Protein AF-A0A259PGA5-F1 (afdb_monomer_lite)

Secondary structure (DSSP, 8-state):
-HHHHHHHHHHHHHHHHHHHHHHHHHHHHHHHHHH-TT--HHHHHHHHHHHTTPPPPPTTS---HHHHHIIIII-TT-TTSHHHHHHHHHHHHHHTTTTS-HHHHHHHHHHHHHHHHHHTS---

Structure (mmCIF, N/CA/C/O backbone):
data_AF-A0A259PGA5-F1
#
_entry.id   AF-A0A259PGA5-F1
#
loop_
_atom_site.group_PDB
_atom_site.id
_atom_site.type_symbol
_atom_site.label_atom_id
_atom_site.label_alt_id
_atom_site.label_comp_id
_atom_site.label_asym_id
_atom_site.label_entity_id
_atom_site.label_seq_id
_atom_site.pdbx_PDB_ins_code
_atom_site.Cartn_x
_atom_site.Cartn_y
_atom_site.Cartn_z
_atom_site.occupancy
_atom_site.B_iso_or_equiv
_atom_site.auth_seq_id
_atom_site.auth_comp_id
_atom_site.auth_asym_id
_atom_site.auth_atom_id
_atom_site.pdbx_PDB_model_num
ATOM 1 N N . MET A 1 1 ? -15.792 -13.365 20.179 1.00 63.47 1 MET A N 1
ATOM 2 C CA . MET A 1 1 ? -15.952 -11.934 19.823 1.00 63.47 1 MET A CA 1
ATOM 3 C C . MET A 1 1 ? -14.644 -11.155 19.952 1.00 63.47 1 MET A C 1
ATOM 5 O O . MET A 1 1 ? -14.225 -10.595 18.953 1.00 63.47 1 MET A O 1
ATOM 9 N N . LEU A 1 2 ? -13.950 -11.192 21.100 1.00 77.94 2 LEU A N 1
ATOM 10 C CA . LEU A 1 2 ? -12.668 -10.485 21.314 1.00 77.94 2 LEU A CA 1
ATOM 11 C C . LEU A 1 2 ? -11.574 -10.806 20.278 1.00 77.94 2 LEU A C 1
ATOM 13 O O . LEU A 1 2 ? -10.918 -9.897 19.788 1.00 77.94 2 LEU A O 1
ATOM 17 N N . SER A 1 3 ? -11.433 -12.074 19.877 1.00 89.75 3 SER A N 1
ATOM 18 C CA . SER A 1 3 ? -10.450 -12.485 18.859 1.00 89.75 3 SER A CA 1
ATOM 19 C C . SER A 1 3 ? -10.649 -11.784 17.506 1.00 89.75 3 SER A C 1
ATOM 21 O O . SER A 1 3 ? -9.667 -11.404 16.883 1.00 89.75 3 SER A O 1
ATOM 23 N N . ARG A 1 4 ? -11.898 -11.522 17.093 1.00 90.81 4 ARG A N 1
ATOM 24 C CA . ARG A 1 4 ? -12.194 -10.822 15.831 1.00 90.81 4 ARG A CA 1
ATOM 25 C C . ARG A 1 4 ? -11.919 -9.321 15.909 1.00 90.81 4 ARG A C 1
ATOM 27 O O . ARG A 1 4 ? -11.556 -8.721 14.906 1.00 90.81 4 ARG A O 1
ATOM 34 N N . ILE A 1 5 ? -12.098 -8.721 17.087 1.00 95.50 5 ILE A N 1
ATOM 35 C CA . ILE A 1 5 ? -11.760 -7.310 17.319 1.00 95.50 5 ILE A CA 1
ATOM 36 C C . ILE A 1 5 ? -10.241 -7.141 17.276 1.00 95.50 5 ILE A C 1
ATOM 38 O O . ILE A 1 5 ? -9.745 -6.284 16.554 1.00 95.50 5 ILE A O 1
ATOM 42 N N . ALA A 1 6 ? -9.506 -7.990 17.998 1.00 95.88 6 ALA A N 1
ATOM 43 C CA . ALA A 1 6 ? -8.046 -7.966 18.003 1.00 95.88 6 ALA A CA 1
ATOM 44 C C . ALA A 1 6 ? -7.467 -8.183 16.595 1.00 95.88 6 ALA A C 1
ATOM 46 O O . ALA A 1 6 ? -6.578 -7.447 16.177 1.00 95.88 6 ALA A O 1
ATOM 47 N N . GLU A 1 7 ? -8.015 -9.140 15.845 1.00 96.81 7 GLU A N 1
ATOM 48 C CA . GLU A 1 7 ? -7.645 -9.382 14.450 1.00 96.81 7 GLU A CA 1
ATOM 49 C C . GLU A 1 7 ? -7.900 -8.152 13.564 1.00 96.81 7 GLU A C 1
ATOM 51 O O . GLU A 1 7 ? -7.012 -7.745 12.817 1.00 96.81 7 GLU A O 1
ATOM 56 N N . ALA A 1 8 ? -9.072 -7.516 13.674 1.00 96.94 8 ALA A N 1
ATOM 57 C CA . ALA A 1 8 ? -9.378 -6.313 12.904 1.00 96.94 8 ALA A CA 1
ATOM 58 C C . ALA A 1 8 ? -8.415 -5.162 13.233 1.00 96.94 8 ALA A C 1
ATOM 60 O O . ALA A 1 8 ? -7.897 -4.530 12.318 1.00 96.94 8 ALA A O 1
ATOM 61 N N . LEU A 1 9 ? -8.130 -4.916 14.517 1.00 96.94 9 LEU A N 1
ATOM 62 C CA . LEU A 1 9 ? -7.192 -3.871 14.946 1.00 96.94 9 LEU A CA 1
ATOM 63 C C . LEU A 1 9 ? -5.769 -4.132 14.441 1.00 96.94 9 LEU A C 1
ATOM 65 O O . LEU A 1 9 ? -5.123 -3.213 13.935 1.00 96.94 9 LEU A O 1
ATOM 69 N N . PHE A 1 10 ? -5.304 -5.381 14.518 1.00 97.31 10 PHE A N 1
ATOM 70 C CA . PHE A 1 10 ? -4.012 -5.784 13.966 1.00 97.31 10 PHE A CA 1
ATOM 71 C C . PHE A 1 10 ? -3.932 -5.485 12.464 1.00 97.31 10 PHE A C 1
ATOM 73 O O . PHE A 1 10 ? -2.986 -4.845 12.004 1.00 97.31 10 PHE A O 1
ATOM 80 N N . TRP A 1 11 ? -4.947 -5.895 11.700 1.00 98.12 11 TRP A N 1
ATOM 81 C CA . TRP A 1 11 ? -4.957 -5.691 10.255 1.00 98.12 11 TRP A CA 1
ATOM 82 C C . TRP A 1 11 ? -5.127 -4.227 9.847 1.00 98.12 11 TRP A C 1
ATOM 84 O O . TRP A 1 11 ? -4.497 -3.820 8.876 1.00 98.12 11 TRP A O 1
ATOM 94 N N . ILE A 1 12 ? -5.887 -3.412 10.589 1.00 98.38 12 ILE A N 1
ATOM 95 C CA . ILE A 1 12 ? -5.940 -1.956 10.364 1.00 98.38 12 ILE A CA 1
ATOM 96 C C . ILE A 1 12 ? -4.525 -1.376 10.412 1.00 98.38 12 ILE A C 1
ATOM 98 O O . ILE A 1 12 ? -4.100 -0.751 9.443 1.00 98.38 12 ILE A O 1
ATOM 102 N N . GLY A 1 13 ? -3.779 -1.633 11.492 1.00 98.06 13 GLY A N 1
ATOM 103 C CA . GLY A 1 13 ? -2.411 -1.131 11.639 1.00 98.06 13 GLY A CA 1
ATOM 104 C C . GLY A 1 13 ? -1.488 -1.614 10.519 1.00 98.06 13 GLY A C 1
ATOM 105 O O . GLY A 1 13 ? -0.820 -0.808 9.879 1.00 98.06 13 GLY A O 1
ATOM 106 N N . ARG A 1 14 ? -1.517 -2.917 10.209 1.00 98.38 14 ARG A N 1
ATOM 107 C CA . ARG A 1 14 ? -0.674 -3.514 9.157 1.00 98.38 14 ARG A CA 1
ATOM 108 C C . ARG A 1 14 ? -0.963 -2.986 7.757 1.00 98.38 14 ARG A C 1
ATOM 110 O O . ARG A 1 14 ? -0.052 -2.949 6.930 1.00 98.38 14 ARG A O 1
ATOM 117 N N . TYR A 1 15 ? -2.209 -2.637 7.457 1.00 98.56 15 TYR A N 1
ATOM 118 C CA . TYR A 1 15 ? -2.560 -2.052 6.168 1.00 98.56 15 TYR A CA 1
ATOM 119 C C . TYR A 1 15 ? -2.234 -0.559 6.101 1.00 98.56 15 TYR A C 1
ATOM 121 O O . TYR A 1 15 ? -1.776 -0.108 5.057 1.00 98.56 15 TYR A O 1
ATOM 129 N N . VAL A 1 16 ? -2.396 0.191 7.195 1.00 98.19 16 VAL A N 1
ATOM 130 C CA . VAL A 1 16 ? -1.977 1.603 7.257 1.00 98.19 16 VAL A CA 1
ATOM 131 C C . VAL A 1 16 ? -0.465 1.733 7.076 1.00 98.19 16 VAL A C 1
ATOM 133 O O . VAL A 1 16 ? -0.026 2.489 6.218 1.00 98.19 16 VAL A O 1
ATOM 136 N N . GLU A 1 17 ? 0.319 0.948 7.816 1.00 98.56 17 GLU A N 1
ATOM 137 C CA . GLU A 1 17 ? 1.784 0.917 7.696 1.00 98.56 17 GLU A CA 1
ATOM 138 C C . GLU A 1 17 ? 2.219 0.563 6.267 1.00 98.56 17 GLU A C 1
ATOM 140 O O . GLU A 1 17 ? 3.029 1.253 5.664 1.00 98.56 17 GLU A O 1
ATOM 145 N N . ARG A 1 18 ? 1.593 -0.454 5.664 1.00 98.00 18 ARG A N 1
ATOM 146 C CA . ARG A 1 18 ? 1.893 -0.851 4.284 1.00 98.00 18 ARG A CA 1
ATOM 147 C C . ARG A 1 18 ? 1.555 0.224 3.253 1.00 98.00 18 ARG A C 1
ATOM 149 O O . ARG A 1 18 ? 2.277 0.345 2.264 1.00 98.00 18 ARG A O 1
ATOM 156 N N . ALA A 1 19 ? 0.458 0.953 3.445 1.00 97.88 19 ALA A N 1
ATOM 157 C CA . ALA A 1 19 ? 0.107 2.060 2.566 1.00 97.88 19 ALA A CA 1
ATOM 158 C C . ALA A 1 19 ? 1.179 3.160 2.625 1.00 97.88 19 ALA A C 1
ATOM 160 O O . ALA A 1 19 ? 1.601 3.627 1.570 1.00 97.88 19 ALA A O 1
ATOM 161 N N . ASP A 1 20 ? 1.653 3.509 3.826 1.00 97.94 20 ASP A N 1
ATOM 162 C CA . ASP A 1 20 ? 2.727 4.492 4.025 1.00 97.94 20 ASP A CA 1
ATOM 163 C C . ASP A 1 20 ? 4.054 4.023 3.412 1.00 97.94 20 ASP A C 1
ATOM 165 O O . ASP A 1 20 ? 4.631 4.724 2.582 1.00 97.94 20 ASP A O 1
ATOM 169 N N . ASP A 1 21 ? 4.494 2.800 3.723 1.00 97.94 21 ASP A N 1
ATOM 170 C CA . ASP A 1 21 ? 5.746 2.233 3.207 1.00 97.94 21 ASP A CA 1
ATOM 171 C C . ASP A 1 21 ? 5.769 2.198 1.673 1.00 97.94 21 ASP A C 1
ATOM 173 O O . ASP A 1 21 ? 6.752 2.587 1.039 1.00 97.94 21 ASP A O 1
ATOM 177 N N . THR A 1 22 ? 4.665 1.758 1.062 1.00 97.75 22 THR A N 1
ATOM 178 C CA . THR A 1 22 ? 4.555 1.665 -0.401 1.00 97.75 22 THR A CA 1
ATOM 179 C C . THR A 1 22 ? 4.518 3.054 -1.037 1.00 97.75 22 THR A C 1
ATOM 181 O O . THR A 1 22 ? 5.156 3.267 -2.067 1.00 97.75 22 THR A O 1
ATOM 184 N N . ALA A 1 23 ? 3.816 4.014 -0.425 1.00 97.12 23 ALA A N 1
ATOM 185 C CA . ALA A 1 23 ? 3.774 5.391 -0.908 1.00 97.12 23 ALA A CA 1
ATOM 186 C C . ALA A 1 23 ? 5.155 6.055 -0.837 1.00 97.12 23 ALA A C 1
ATOM 188 O O . ALA A 1 23 ? 5.586 6.660 -1.814 1.00 97.12 23 ALA A O 1
ATOM 189 N N . ARG A 1 24 ? 5.883 5.885 0.273 1.00 97.94 24 ARG A N 1
ATOM 190 C CA . ARG A 1 24 ? 7.241 6.423 0.446 1.00 97.94 24 ARG A CA 1
ATOM 191 C C . ARG A 1 24 ? 8.243 5.804 -0.523 1.00 97.94 24 ARG A C 1
ATOM 193 O O . ARG A 1 24 ? 9.101 6.508 -1.045 1.00 97.94 24 ARG A O 1
ATOM 200 N N . LEU A 1 25 ? 8.133 4.502 -0.787 1.00 97.44 25 LEU A N 1
ATOM 201 C CA . LEU A 1 25 ? 8.960 3.831 -1.788 1.00 97.44 25 LEU A CA 1
ATOM 202 C C . LEU A 1 25 ? 8.711 4.394 -3.193 1.00 97.44 25 LEU A C 1
ATOM 204 O O . LEU A 1 25 ? 9.662 4.658 -3.928 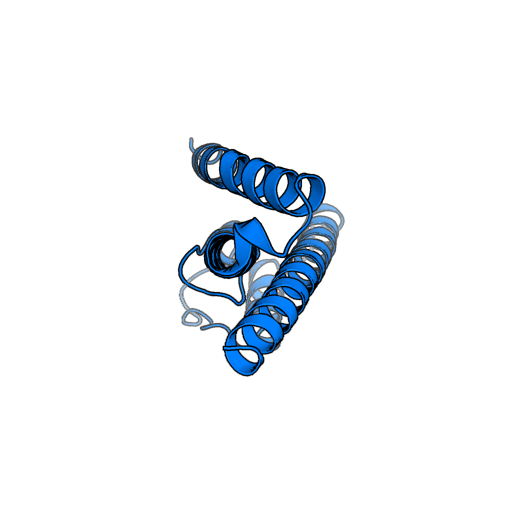1.00 97.44 25 LEU A O 1
ATOM 208 N N . LEU A 1 26 ? 7.440 4.585 -3.555 1.00 97.12 26 LEU A N 1
ATOM 209 C CA . LEU A 1 26 ? 7.059 5.171 -4.837 1.00 97.12 26 LEU A CA 1
ATOM 210 C C . LEU A 1 26 ? 7.520 6.619 -4.974 1.00 97.12 26 LEU A C 1
ATOM 212 O O . LEU A 1 26 ? 8.016 6.977 -6.035 1.00 97.12 26 LEU A O 1
ATOM 216 N N . ASP A 1 27 ? 7.386 7.422 -3.921 1.00 96.44 27 ASP A N 1
ATOM 217 C CA . ASP A 1 27 ? 7.822 8.820 -3.901 1.00 96.44 27 ASP A CA 1
ATOM 218 C C . ASP A 1 27 ? 9.316 8.935 -4.236 1.00 96.44 27 ASP A C 1
ATOM 220 O O . ASP A 1 27 ? 9.694 9.605 -5.196 1.00 96.44 27 ASP A O 1
ATOM 224 N N . VAL A 1 28 ? 10.156 8.152 -3.547 1.00 96.44 28 VAL A N 1
ATOM 225 C CA . VAL A 1 28 ? 11.600 8.089 -3.823 1.00 96.44 28 VAL A CA 1
ATOM 226 C C . VAL A 1 28 ? 11.879 7.581 -5.237 1.00 96.44 28 VAL A C 1
ATOM 228 O O . VAL A 1 28 ? 12.714 8.144 -5.938 1.00 96.44 28 VAL A O 1
ATOM 231 N N . HIS A 1 29 ? 11.194 6.526 -5.681 1.00 96.12 29 HIS A N 1
ATOM 232 C CA . HIS A 1 29 ? 11.412 5.964 -7.014 1.00 96.12 29 HIS A CA 1
ATOM 233 C C . HIS A 1 29 ? 11.077 6.963 -8.130 1.00 96.12 29 HIS A C 1
ATOM 235 O O . HIS A 1 29 ? 11.851 7.126 -9.070 1.00 96.12 29 HIS A O 1
ATOM 241 N N . VAL A 1 30 ? 9.944 7.659 -8.010 1.00 93.06 30 VAL A N 1
ATOM 242 C CA . VAL A 1 30 ? 9.522 8.687 -8.967 1.00 93.06 30 VAL A CA 1
ATOM 243 C C . VAL A 1 30 ? 10.479 9.874 -8.940 1.00 93.06 30 VAL A C 1
ATOM 245 O O . VAL A 1 30 ? 10.831 10.380 -10.004 1.00 93.06 30 VAL A O 1
ATOM 248 N N . GLN A 1 31 ? 10.929 10.295 -7.756 1.00 94.88 31 GLN A N 1
ATOM 249 C CA . GLN A 1 31 ? 11.897 11.378 -7.624 1.00 94.88 31 GLN A CA 1
ATOM 250 C C . GLN A 1 31 ? 13.233 11.034 -8.298 1.00 94.88 31 GLN A C 1
ATOM 252 O O . GLN A 1 31 ? 13.742 11.845 -9.065 1.00 94.88 31 GLN A O 1
ATOM 257 N N . LEU A 1 32 ? 13.762 9.822 -8.093 1.00 93.50 32 LEU A N 1
ATOM 258 C CA . LEU A 1 32 ? 15.011 9.378 -8.724 1.00 93.50 32 LEU A CA 1
ATOM 259 C C . LEU A 1 32 ? 14.933 9.410 -10.257 1.00 93.50 32 LEU A C 1
ATOM 261 O O . LEU A 1 32 ? 15.858 9.893 -10.904 1.00 93.50 32 LEU A O 1
ATOM 265 N N . LEU A 1 33 ? 13.823 8.942 -10.836 1.00 93.62 33 LEU A N 1
ATOM 266 C CA . LEU A 1 33 ? 13.606 8.990 -12.287 1.00 93.62 33 LEU A CA 1
ATOM 267 C C . LEU A 1 33 ? 13.467 10.423 -12.817 1.00 93.62 33 LEU A C 1
ATOM 269 O O . LEU A 1 33 ? 13.849 10.702 -13.947 1.00 93.62 33 LEU A O 1
ATOM 273 N N . ALA A 1 34 ? 12.910 11.336 -12.018 1.00 91.81 34 ALA A N 1
ATOM 274 C CA . ALA A 1 34 ? 12.756 12.734 -12.409 1.00 91.81 34 ALA A CA 1
ATOM 275 C C . ALA A 1 34 ? 14.076 13.524 -12.342 1.00 91.81 34 ALA A C 1
ATOM 277 O O . ALA A 1 34 ? 14.254 14.481 -13.097 1.00 91.81 34 ALA A O 1
ATOM 278 N N . GLU A 1 35 ? 14.981 13.156 -11.433 1.00 94.50 35 GLU A N 1
ATOM 279 C CA . GLU A 1 35 ? 16.255 13.850 -11.208 1.00 94.50 35 GLU A CA 1
ATOM 280 C C . GLU A 1 35 ? 17.374 13.413 -12.164 1.00 94.50 35 GLU A C 1
ATOM 282 O O . GLU A 1 35 ? 18.294 14.199 -12.400 1.00 94.50 35 GLU A O 1
ATOM 287 N N . ASP A 1 36 ? 17.299 12.205 -12.732 1.00 92.75 36 ASP A N 1
ATOM 288 C CA . ASP A 1 36 ? 18.301 11.664 -13.656 1.00 92.75 36 ASP A CA 1
ATOM 289 C C . ASP A 1 36 ? 17.738 11.485 -15.083 1.00 92.75 36 ASP A C 1
ATOM 291 O O . ASP A 1 36 ? 17.106 10.471 -15.384 1.00 92.75 36 ASP A O 1
ATOM 295 N N . PRO A 1 37 ? 18.009 12.429 -16.009 1.00 85.50 37 PRO A N 1
ATOM 296 C CA . PRO A 1 37 ? 17.576 12.340 -17.406 1.00 85.50 37 PRO A CA 1
ATOM 297 C C . PRO A 1 37 ? 18.181 11.170 -18.193 1.00 85.50 37 PRO A C 1
ATOM 299 O O . PRO A 1 37 ? 17.749 10.913 -19.317 1.00 85.50 37 PRO A O 1
ATOM 302 N N . TRP A 1 38 ? 19.211 10.511 -17.657 1.00 91.81 38 TRP A N 1
ATOM 303 C CA . TRP A 1 38 ? 19.866 9.359 -18.274 1.00 91.81 38 TRP A CA 1
ATOM 304 C C . TRP A 1 38 ? 19.462 8.034 -17.625 1.00 91.81 38 TRP A C 1
ATOM 306 O O . TRP A 1 38 ? 20.004 6.993 -18.002 1.00 91.81 38 TRP A O 1
ATOM 316 N N . ALA A 1 39 ? 18.522 8.053 -16.677 1.00 90.38 39 ALA A N 1
ATOM 317 C CA . ALA A 1 39 ? 18.032 6.846 -16.039 1.00 90.38 39 ALA A CA 1
ATOM 318 C C . ALA A 1 39 ? 17.407 5.886 -17.063 1.00 90.38 39 ALA A C 1
ATOM 320 O O . ALA A 1 39 ? 16.575 6.263 -17.890 1.00 90.38 39 ALA A O 1
ATOM 321 N N . GLU A 1 40 ? 17.766 4.607 -16.962 1.00 95.06 40 GLU A N 1
ATOM 322 C CA . GLU A 1 40 ? 17.098 3.530 -17.692 1.00 95.06 40 GLU A CA 1
ATOM 323 C C . GLU A 1 40 ? 15.742 3.236 -17.026 1.00 95.06 40 GLU A C 1
ATOM 325 O O . GLU A 1 40 ? 15.628 2.331 -16.195 1.00 95.06 40 GLU A O 1
ATOM 330 N N . GLU A 1 41 ? 14.716 4.034 -17.355 1.00 95.31 41 GLU A N 1
ATOM 331 C CA . GLU A 1 41 ? 13.386 3.978 -16.723 1.00 95.31 41 GLU A CA 1
ATOM 332 C C . GLU A 1 41 ? 12.794 2.562 -16.725 1.00 95.31 41 GLU A C 1
ATOM 334 O O . GLU A 1 41 ? 12.348 2.088 -15.677 1.00 95.31 41 GLU A O 1
ATOM 339 N N . ASP A 1 42 ? 12.850 1.864 -17.863 1.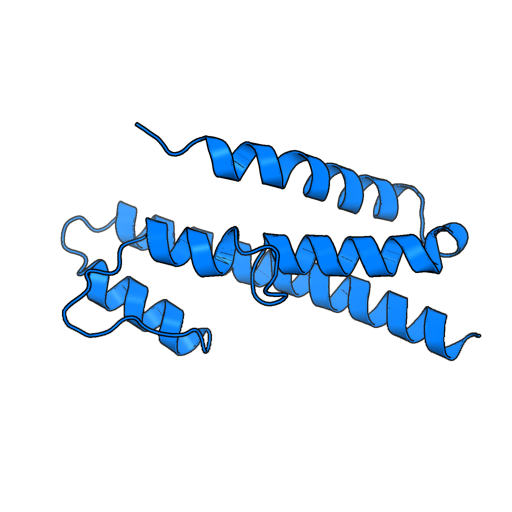00 96.69 42 ASP A N 1
ATOM 340 C CA . ASP A 1 42 ? 12.339 0.495 -17.997 1.00 96.69 42 ASP A CA 1
ATOM 341 C C . ASP A 1 42 ? 13.025 -0.472 -17.018 1.00 96.69 42 ASP A C 1
ATOM 343 O O . ASP A 1 42 ? 12.359 -1.173 -16.247 1.00 96.69 42 ASP A O 1
ATOM 347 N N . LEU A 1 43 ? 14.360 -0.453 -16.962 1.00 96.06 43 LEU A N 1
ATOM 348 C CA . LEU A 1 43 ? 15.131 -1.304 -16.058 1.00 96.06 43 LEU A CA 1
ATOM 349 C C . LEU A 1 43 ? 14.825 -0.985 -14.589 1.00 96.06 43 LEU A C 1
ATOM 351 O O . LEU A 1 43 ? 14.647 -1.900 -13.776 1.00 96.06 43 LEU A O 1
ATOM 355 N N . ALA A 1 44 ? 14.743 0.300 -14.241 1.00 96.56 44 ALA A N 1
ATOM 356 C CA . ALA A 1 44 ? 14.441 0.748 -12.888 1.00 96.56 44 ALA A CA 1
ATOM 357 C C . ALA A 1 44 ? 13.030 0.315 -12.451 1.00 96.56 44 ALA A C 1
ATOM 359 O O . ALA A 1 44 ? 12.859 -0.236 -11.358 1.00 96.56 44 ALA A O 1
ATOM 360 N N . CYS A 1 45 ? 12.029 0.498 -13.315 1.0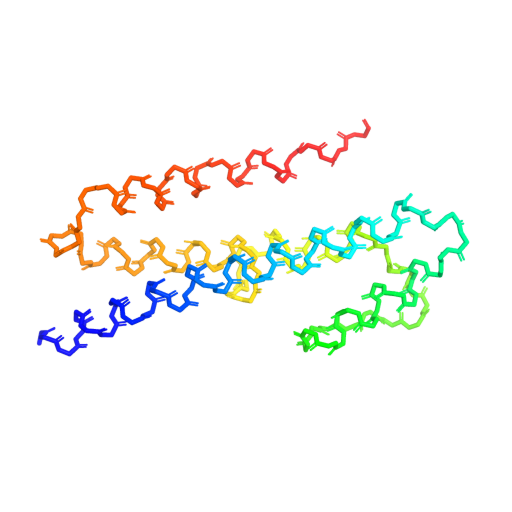0 97.38 45 CYS A N 1
ATOM 361 C CA . CYS A 1 45 ? 10.643 0.114 -13.058 1.00 97.38 45 CYS A CA 1
ATOM 362 C C . CYS A 1 45 ? 10.492 -1.406 -12.905 1.00 97.38 45 CYS A C 1
ATOM 364 O O . CYS A 1 45 ? 9.861 -1.881 -11.957 1.00 97.38 45 CYS A O 1
ATOM 366 N N . ARG A 1 46 ? 11.122 -2.193 -13.787 1.00 97.50 46 ARG A N 1
ATOM 367 C CA . ARG A 1 46 ? 11.149 -3.662 -13.680 1.00 97.50 46 ARG A CA 1
ATOM 368 C C . ARG A 1 46 ? 11.818 -4.133 -12.396 1.00 97.50 46 ARG A C 1
ATOM 370 O O . ARG A 1 46 ? 11.312 -5.048 -11.746 1.00 97.50 46 ARG A O 1
ATOM 377 N N . SER A 1 47 ? 12.925 -3.496 -12.016 1.00 96.75 47 SER A N 1
ATOM 378 C CA . SER A 1 47 ? 13.645 -3.811 -10.780 1.00 96.75 47 SER A CA 1
ATOM 379 C C . SER A 1 47 ? 12.762 -3.576 -9.556 1.00 96.75 47 SER A C 1
ATOM 381 O O . SER A 1 47 ? 12.673 -4.446 -8.689 1.00 96.75 47 SER A O 1
ATOM 383 N N . LEU A 1 48 ? 12.041 -2.451 -9.510 1.00 97.38 48 LEU A N 1
ATOM 384 C CA . LEU A 1 48 ? 11.109 -2.159 -8.424 1.00 97.38 48 LEU A CA 1
ATOM 385 C C . LEU A 1 48 ? 9.965 -3.183 -8.355 1.00 97.38 48 LEU A C 1
ATOM 387 O O . LEU A 1 48 ? 9.677 -3.702 -7.276 1.00 97.38 48 LEU A O 1
ATOM 391 N N . LEU A 1 49 ? 9.339 -3.517 -9.488 1.00 97.38 49 LEU A N 1
ATOM 392 C CA . LEU A 1 49 ? 8.281 -4.534 -9.530 1.00 97.38 49 LEU A CA 1
ATOM 393 C C . LEU A 1 49 ? 8.787 -5.896 -9.047 1.00 97.38 49 LEU A C 1
ATOM 395 O O . LEU A 1 49 ? 8.106 -6.548 -8.257 1.00 97.38 49 LEU A O 1
ATOM 399 N N . SER A 1 50 ? 9.997 -6.291 -9.450 1.00 96.94 50 SER A N 1
ATOM 400 C CA . SER A 1 50 ? 10.616 -7.538 -8.999 1.00 96.94 50 SER A CA 1
ATOM 401 C C . SER A 1 50 ? 10.878 -7.547 -7.491 1.00 96.94 50 SER A C 1
ATOM 403 O O . SER A 1 50 ? 10.604 -8.552 -6.841 1.00 96.94 50 SER A O 1
ATOM 405 N N . VAL A 1 51 ? 11.392 -6.453 -6.916 1.00 96.44 51 VAL A N 1
ATOM 406 C CA . VAL A 1 51 ? 11.641 -6.339 -5.463 1.00 96.44 51 VAL A CA 1
ATOM 407 C C . VAL A 1 51 ? 10.335 -6.383 -4.670 1.00 96.44 51 VAL A C 1
ATOM 409 O O . VAL A 1 51 ? 10.276 -6.986 -3.600 1.00 96.44 51 VAL A O 1
ATOM 412 N N . MET A 1 52 ? 9.272 -5.795 -5.216 1.00 96.31 52 MET A N 1
ATOM 413 C CA . MET A 1 52 ? 7.932 -5.806 -4.627 1.00 96.31 52 MET A CA 1
ATOM 414 C C . MET A 1 52 ? 7.158 -7.107 -4.898 1.00 96.31 52 MET A C 1
ATOM 416 O O . MET A 1 52 ? 5.959 -7.180 -4.607 1.00 96.31 52 MET A O 1
ATOM 420 N N . ASP A 1 53 ? 7.819 -8.128 -5.457 1.00 95.69 53 ASP A N 1
ATOM 421 C CA . ASP A 1 53 ? 7.228 -9.422 -5.808 1.00 95.69 53 ASP A CA 1
ATOM 422 C C . ASP A 1 53 ? 5.954 -9.258 -6.655 1.00 95.69 53 ASP A C 1
ATOM 424 O O . ASP A 1 53 ? 4.914 -9.864 -6.396 1.00 95.69 53 ASP A O 1
ATOM 428 N N . ARG A 1 54 ? 5.976 -8.319 -7.607 1.00 95.25 54 ARG A N 1
ATOM 429 C CA . ARG A 1 54 ? 4.875 -8.061 -8.541 1.00 95.25 54 ARG A CA 1
ATOM 430 C C . ARG A 1 54 ? 5.189 -8.668 -9.910 1.00 95.25 54 ARG A C 1
ATOM 432 O O . ARG A 1 54 ? 6.361 -8.773 -10.273 1.00 95.25 54 ARG A O 1
ATOM 439 N N . PRO A 1 55 ? 4.162 -9.043 -10.696 1.00 92.50 55 PRO A N 1
ATOM 440 C CA . PRO A 1 55 ? 4.370 -9.525 -12.054 1.00 92.50 55 PRO A CA 1
ATOM 441 C C . PRO A 1 55 ? 5.143 -8.498 -12.883 1.00 92.50 55 PRO A C 1
ATOM 443 O O . PRO A 1 55 ? 4.703 -7.360 -13.036 1.00 92.50 55 PRO A O 1
ATOM 446 N N . VAL A 1 56 ? 6.286 -8.916 -13.420 1.00 95.06 56 VAL A N 1
ATOM 447 C CA . VAL A 1 56 ? 7.075 -8.111 -14.351 1.00 95.06 56 VAL A CA 1
ATOM 448 C C . VAL A 1 56 ? 6.614 -8.455 -15.771 1.00 95.06 56 VAL A C 1
ATOM 450 O O . VAL A 1 56 ? 6.610 -9.640 -16.120 1.00 95.06 56 VAL A O 1
ATOM 453 N N . PRO A 1 57 ? 6.203 -7.469 -16.592 1.00 94.62 57 PRO A N 1
ATOM 454 C CA . PRO A 1 57 ? 5.851 -7.698 -17.993 1.00 94.62 57 PRO A CA 1
ATOM 455 C C . PRO A 1 57 ? 6.970 -8.381 -18.786 1.00 94.62 57 PRO A C 1
ATOM 457 O O . PRO A 1 57 ? 8.139 -8.341 -18.400 1.00 94.62 57 PRO A O 1
ATOM 460 N N . ALA A 1 58 ? 6.632 -8.991 -19.920 1.00 94.81 58 ALA A N 1
ATOM 461 C CA . ALA A 1 58 ? 7.627 -9.617 -20.788 1.00 94.81 58 ALA A CA 1
ATOM 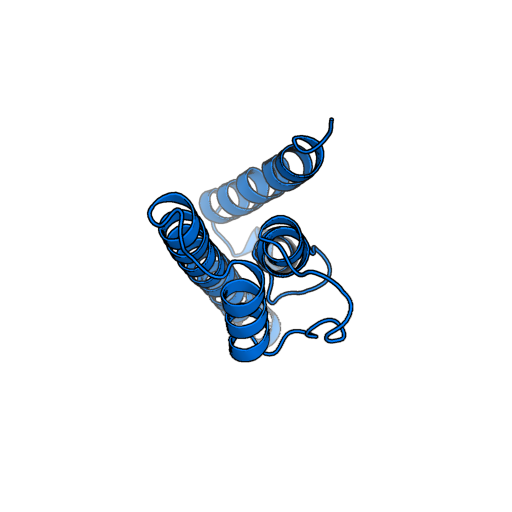462 C C . ALA A 1 58 ? 8.673 -8.589 -21.291 1.00 94.81 58 ALA A C 1
ATOM 464 O O . ALA A 1 58 ? 8.379 -7.387 -21.310 1.00 94.81 58 ALA A O 1
ATOM 465 N N . PRO A 1 59 ? 9.890 -9.021 -21.676 1.00 91.06 59 PRO A N 1
ATOM 466 C CA . PRO A 1 59 ? 10.959 -8.118 -22.117 1.00 91.06 59 PRO A CA 1
ATOM 467 C C . PRO A 1 59 ? 10.585 -7.217 -23.303 1.00 91.06 59 PRO A C 1
ATOM 469 O O . PRO A 1 59 ? 11.166 -6.154 -23.469 1.00 91.06 59 PRO A O 1
ATOM 472 N N . GLU A 1 60 ? 9.611 -7.622 -24.118 1.00 93.62 60 GLU A N 1
ATOM 473 C CA . GLU A 1 60 ? 9.158 -6.885 -25.301 1.00 93.62 60 GLU A CA 1
ATOM 474 C C . GLU A 1 60 ? 8.193 -5.732 -24.974 1.00 93.62 60 GLU A C 1
ATOM 476 O O . GLU A 1 60 ? 7.884 -4.924 -25.849 1.00 93.62 60 GLU A O 1
ATOM 481 N N . VAL A 1 61 ? 7.682 -5.666 -23.740 1.00 94.25 61 VAL A N 1
ATOM 482 C CA . VAL A 1 61 ? 6.731 -4.642 -23.285 1.00 94.25 61 VAL A CA 1
ATOM 483 C C . VAL A 1 61 ? 7.472 -3.589 -22.477 1.00 94.25 61 VAL A C 1
ATOM 485 O O . VAL A 1 61 ? 7.944 -3.902 -21.394 1.00 94.25 61 VAL A O 1
ATOM 488 N N . GLU A 1 62 ? 7.529 -2.349 -22.950 1.00 93.50 62 GLU A N 1
ATOM 489 C CA . GLU A 1 62 ? 8.141 -1.247 -22.199 1.00 93.50 62 GLU A CA 1
ATOM 490 C C . GLU A 1 62 ? 7.379 -0.965 -20.889 1.00 93.50 62 GLU A C 1
ATOM 492 O O . GLU A 1 62 ? 6.147 -0.880 -20.865 1.00 93.50 62 GLU A O 1
ATOM 497 N N . VAL A 1 63 ? 8.115 -0.852 -19.783 1.00 96.00 63 VAL A N 1
ATOM 498 C CA . VAL A 1 63 ? 7.582 -0.668 -18.430 1.00 96.00 63 VAL A CA 1
ATOM 499 C C . VAL A 1 63 ? 7.983 0.701 -17.904 1.00 96.00 63 VAL A C 1
ATOM 501 O O . VAL A 1 63 ? 9.059 0.874 -17.350 1.00 96.00 63 VAL A O 1
ATOM 504 N N . GLY A 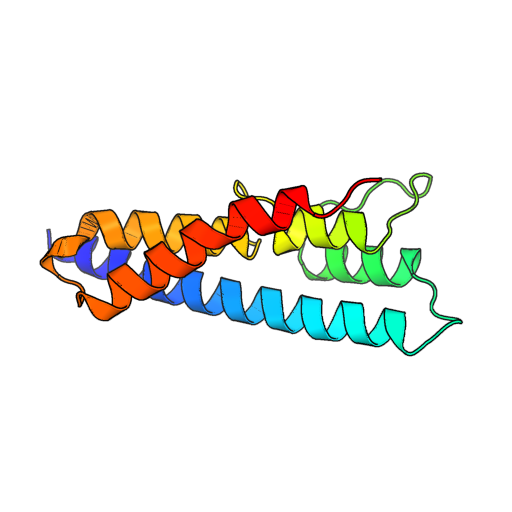1 64 ? 7.086 1.672 -18.029 1.00 94.50 64 GLY A N 1
ATOM 505 C CA . GLY A 1 64 ? 7.299 3.010 -17.480 1.00 94.50 64 GLY A CA 1
ATOM 506 C C . GLY A 1 64 ? 6.737 3.204 -16.070 1.00 94.50 64 GLY A C 1
ATOM 507 O O . GLY A 1 64 ? 5.999 2.370 -15.523 1.00 94.50 64 GLY A O 1
ATOM 508 N N . ARG A 1 65 ? 6.996 4.392 -15.524 1.00 93.94 65 ARG A N 1
ATOM 509 C CA . ARG A 1 65 ? 6.477 4.894 -14.245 1.00 93.94 65 ARG A CA 1
ATOM 510 C C . ARG A 1 65 ? 4.963 4.747 -14.120 1.00 93.94 65 ARG A C 1
ATOM 512 O O . ARG A 1 65 ? 4.463 4.420 -13.047 1.00 93.94 65 ARG A O 1
ATOM 519 N N . GLU A 1 66 ? 4.218 4.972 -15.200 1.00 92.81 66 GLU A N 1
ATOM 520 C CA . GLU A 1 66 ? 2.756 4.834 -15.192 1.00 92.81 66 GLU A CA 1
ATOM 521 C C . GLU A 1 66 ? 2.311 3.404 -14.875 1.00 92.81 66 GLU A C 1
ATOM 523 O O . GLU A 1 66 ? 1.375 3.209 -14.098 1.00 92.81 66 GLU A O 1
ATOM 528 N N . HIS A 1 67 ? 3.015 2.397 -15.401 1.00 94.81 67 HIS A N 1
ATOM 529 C CA . HIS A 1 67 ? 2.721 0.997 -15.109 1.00 94.81 67 HIS A CA 1
ATOM 530 C C . HIS A 1 67 ? 3.009 0.666 -13.640 1.00 94.81 67 HIS A C 1
ATOM 532 O O . HIS A 1 67 ? 2.190 0.042 -12.963 1.00 94.81 67 HIS A O 1
ATOM 538 N N . VAL A 1 68 ? 4.140 1.144 -13.115 1.00 96.50 68 VAL A N 1
ATOM 539 C CA . VAL A 1 68 ? 4.499 0.994 -11.698 1.00 96.50 68 VAL A CA 1
ATOM 540 C C . VAL A 1 68 ? 3.451 1.639 -10.790 1.00 96.50 68 VAL A C 1
ATOM 542 O O . VAL A 1 68 ? 3.002 1.007 -9.834 1.00 96.50 68 VAL A O 1
ATOM 545 N N . LEU A 1 69 ? 3.011 2.863 -11.096 1.00 95.38 69 LEU A N 1
ATOM 546 C CA . LEU A 1 69 ? 1.966 3.551 -10.333 1.00 95.38 69 LEU A CA 1
ATOM 547 C C . LEU A 1 69 ? 0.626 2.811 -10.415 1.00 95.38 69 LEU A C 1
ATOM 549 O O . LEU A 1 69 ? -0.049 2.650 -9.398 1.00 95.38 69 LEU A O 1
ATOM 553 N N . ALA A 1 70 ? 0.253 2.293 -11.586 1.00 94.44 70 ALA A N 1
ATOM 554 C CA . ALA A 1 70 ? -0.957 1.491 -11.733 1.00 94.44 70 ALA A CA 1
ATOM 555 C C . ALA A 1 70 ? -0.945 0.262 -10.805 1.00 94.44 70 ALA A C 1
ATOM 557 O O . ALA A 1 70 ? -1.936 -0.003 -10.125 1.00 94.44 70 ALA A O 1
ATOM 558 N N . VAL A 1 71 ? 0.187 -0.444 -10.719 1.00 96.12 71 VAL A N 1
ATOM 559 C CA . VAL A 1 71 ? 0.328 -1.673 -9.921 1.00 96.12 71 VAL A CA 1
ATOM 560 C C . VAL A 1 71 ? 0.496 -1.391 -8.422 1.00 96.12 71 VAL A C 1
ATOM 562 O O . VAL A 1 71 ? -0.143 -2.037 -7.592 1.00 96.12 71 VAL A O 1
ATOM 565 N N . LEU A 1 72 ? 1.364 -0.449 -8.049 1.00 96.94 72 LEU A N 1
ATOM 566 C CA . LEU A 1 72 ? 1.766 -0.228 -6.655 1.00 96.94 72 LEU A CA 1
ATOM 567 C C . LEU A 1 72 ? 0.997 0.904 -5.961 1.00 96.94 72 LEU A C 1
ATOM 569 O O . LEU A 1 72 ? 0.868 0.880 -4.739 1.00 96.94 72 LEU A O 1
ATOM 573 N N . ALA A 1 73 ? 0.449 1.877 -6.691 1.00 95.81 73 ALA A N 1
ATOM 574 C CA . ALA A 1 73 ? -0.346 2.953 -6.094 1.00 95.81 73 ALA A CA 1
ATOM 575 C C . ALA A 1 73 ? -1.850 2.680 -6.210 1.00 95.81 73 ALA A C 1
ATOM 577 O O . ALA A 1 73 ? -2.580 2.784 -5.219 1.00 95.81 73 ALA A O 1
ATOM 578 N N . TYR A 1 74 ? -2.320 2.328 -7.409 1.00 94.88 74 TYR A N 1
ATOM 579 C CA . TYR A 1 74 ? -3.739 2.448 -7.760 1.00 94.88 74 TYR A CA 1
ATOM 580 C C . TYR A 1 74 ? -4.530 1.137 -7.803 1.00 94.88 74 TYR A C 1
ATOM 582 O O . TYR A 1 74 ? -5.762 1.182 -7.770 1.00 94.88 74 TYR A O 1
ATOM 590 N N . ASP A 1 75 ? -3.878 -0.028 -7.821 1.00 94.94 75 ASP A N 1
ATOM 591 C CA . ASP A 1 75 ? -4.584 -1.312 -7.842 1.00 94.94 75 ASP A CA 1
ATOM 592 C C . ASP A 1 75 ? -5.355 -1.574 -6.537 1.00 94.94 75 ASP A C 1
ATOM 594 O O . ASP A 1 75 ? -4.845 -2.143 -5.572 1.00 94.94 75 ASP A O 1
ATOM 598 N N . ARG A 1 76 ? -6.639 -1.214 -6.519 1.00 94.31 76 ARG A N 1
ATOM 599 C CA . ARG A 1 76 ? -7.540 -1.398 -5.372 1.00 94.31 76 ARG A CA 1
ATOM 600 C C . ARG A 1 76 ? -7.769 -2.853 -4.951 1.00 94.31 76 ARG A C 1
ATOM 602 O O . ARG A 1 76 ? -8.348 -3.069 -3.886 1.00 94.31 76 ARG A O 1
ATOM 609 N N . TRP A 1 77 ? -7.413 -3.827 -5.786 1.00 94.06 77 TRP A N 1
ATOM 610 C CA . TRP A 1 77 ? -7.613 -5.250 -5.507 1.00 94.06 77 TRP A CA 1
ATOM 611 C C . TRP A 1 77 ? -6.390 -5.886 -4.854 1.00 94.06 77 TRP A C 1
ATOM 613 O O . TRP A 1 77 ? -6.518 -6.913 -4.186 1.00 94.06 77 TRP A O 1
ATOM 623 N N . SER A 1 78 ? -5.225 -5.252 -4.977 1.00 95.12 78 SER A N 1
ATOM 624 C CA . SER A 1 78 ? -4.016 -5.680 -4.294 1.00 95.12 78 SER A CA 1
ATOM 625 C C . SER A 1 78 ? -3.837 -4.948 -2.969 1.00 95.12 78 SER A C 1
ATOM 627 O O . SER A 1 78 ? -3.553 -3.756 -2.932 1.00 95.12 78 SER A O 1
ATOM 629 N N . ALA A 1 79 ? -3.874 -5.677 -1.854 1.00 94.88 79 ALA A N 1
ATOM 630 C CA . ALA A 1 79 ? -3.520 -5.115 -0.548 1.00 94.88 79 ALA A CA 1
ATOM 631 C C . ALA A 1 79 ? -2.020 -4.770 -0.410 1.00 94.88 79 ALA A C 1
ATOM 633 O O . ALA A 1 79 ? -1.606 -4.280 0.640 1.00 94.88 79 ALA A O 1
ATOM 634 N N . SER A 1 80 ? -1.206 -5.056 -1.439 1.00 94.25 80 SER A N 1
ATOM 635 C CA . SER A 1 80 ? 0.177 -4.582 -1.558 1.00 94.25 80 SER A CA 1
ATOM 636 C C . SER A 1 80 ? 0.284 -3.180 -2.151 1.00 94.25 80 SER A C 1
ATOM 638 O O . SER A 1 80 ? 1.354 -2.593 -2.062 1.00 94.25 80 SER A O 1
ATOM 640 N N . SER A 1 81 ? -0.775 -2.674 -2.789 1.00 97.25 81 SER A N 1
ATOM 641 C CA . SER A 1 81 ? -0.796 -1.314 -3.314 1.00 97.25 81 SER A CA 1
ATOM 642 C C . SER A 1 81 ? -1.247 -0.329 -2.236 1.00 97.25 81 SER A C 1
ATOM 644 O O . SER A 1 81 ? -1.930 -0.713 -1.280 1.00 97.25 81 SER A O 1
ATOM 646 N N . VAL A 1 82 ? -0.941 0.956 -2.419 1.00 97.38 82 VAL A N 1
ATOM 647 C CA . VAL A 1 82 ? -1.425 2.027 -1.532 1.00 97.38 82 VAL A CA 1
ATOM 648 C C . VAL A 1 82 ? -2.956 2.012 -1.455 1.00 97.38 82 VAL A C 1
ATOM 650 O O . VAL A 1 82 ? -3.532 1.946 -0.367 1.00 97.38 82 VAL A O 1
ATOM 653 N N . THR A 1 83 ? -3.635 2.007 -2.605 1.00 97.25 83 THR A N 1
ATOM 654 C CA . THR A 1 83 ? -5.101 2.068 -2.654 1.00 97.25 83 THR A CA 1
ATOM 655 C C . THR A 1 83 ? -5.748 0.826 -2.054 1.00 97.25 83 THR A C 1
ATOM 657 O O . THR A 1 83 ? -6.677 0.939 -1.251 1.00 97.25 83 THR A O 1
ATOM 660 N N . GLY A 1 84 ? -5.271 -0.367 -2.407 1.00 97.19 84 GLY A N 1
ATOM 661 C CA . GLY A 1 84 ? -5.833 -1.611 -1.893 1.00 97.19 84 GLY A CA 1
ATOM 662 C C . GLY A 1 84 ? -5.571 -1.798 -0.399 1.00 97.19 84 GLY A C 1
ATOM 663 O O . GLY A 1 84 ? -6.460 -2.262 0.318 1.00 97.19 84 GLY A O 1
ATOM 664 N N . ALA A 1 85 ? -4.414 -1.360 0.109 1.00 98.31 85 ALA A N 1
ATOM 665 C CA . ALA A 1 85 ? -4.135 -1.343 1.542 1.00 98.31 85 ALA A CA 1
ATOM 666 C C . ALA A 1 85 ? -5.089 -0.397 2.295 1.00 98.31 85 ALA A C 1
ATOM 668 O O . ALA A 1 85 ? -5.710 -0.814 3.274 1.00 98.31 85 ALA A O 1
ATOM 669 N N . VAL A 1 86 ? -5.311 0.831 1.811 1.00 98.06 86 VAL A N 1
ATOM 670 C CA . VAL A 1 86 ? -6.278 1.766 2.424 1.00 98.06 86 VAL A CA 1
ATOM 671 C C . VAL A 1 86 ? -7.703 1.199 2.402 1.00 98.06 86 VAL A C 1
ATOM 673 O O . VAL A 1 86 ? -8.415 1.274 3.407 1.00 98.06 86 VAL A O 1
ATOM 676 N N . VAL A 1 87 ? -8.122 0.577 1.293 1.00 97.50 87 VAL A N 1
ATOM 677 C CA . VAL A 1 87 ? -9.423 -0.111 1.195 1.00 97.50 87 VAL A CA 1
ATOM 678 C C . VAL A 1 87 ? -9.533 -1.216 2.248 1.00 97.50 87 VAL A C 1
ATOM 680 O O . VAL A 1 87 ? -10.533 -1.285 2.967 1.00 97.50 87 VAL A O 1
ATOM 683 N N . ALA A 1 88 ? -8.506 -2.055 2.383 1.00 98.12 88 ALA A N 1
ATOM 684 C CA . ALA A 1 88 ? -8.487 -3.145 3.351 1.00 98.12 88 ALA A CA 1
ATOM 685 C C . ALA A 1 88 ? -8.489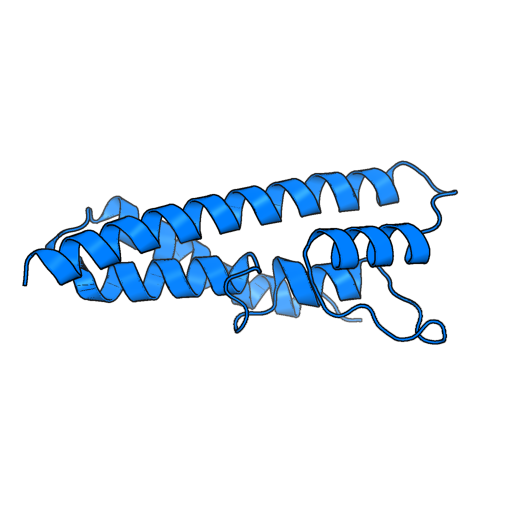 -2.637 4.805 1.00 98.12 88 ALA A C 1
ATOM 687 O O . ALA A 1 88 ? -9.222 -3.175 5.642 1.00 98.12 88 ALA A O 1
ATOM 688 N N . ALA A 1 89 ? -7.743 -1.570 5.110 1.00 98.25 89 ALA A N 1
ATOM 689 C CA . ALA A 1 89 ? -7.762 -0.912 6.416 1.00 98.25 89 ALA A CA 1
ATOM 690 C C . ALA A 1 89 ? -9.167 -0.391 6.751 1.00 98.25 89 ALA A C 1
ATOM 692 O O . ALA A 1 89 ? -9.711 -0.696 7.815 1.00 98.25 89 ALA A O 1
ATOM 693 N N . ARG A 1 90 ? -9.795 0.330 5.815 1.00 97.69 90 ARG A N 1
ATOM 694 C CA . ARG A 1 90 ? -11.140 0.892 5.987 1.00 97.69 90 ARG A CA 1
ATOM 695 C C . ARG A 1 90 ? -12.202 -0.192 6.181 1.00 97.69 90 ARG A C 1
ATOM 697 O O . ARG A 1 90 ? -13.074 -0.036 7.034 1.00 97.69 90 ARG A O 1
ATOM 704 N N . GLU A 1 91 ? -12.142 -1.299 5.441 1.00 97.00 91 GLU A N 1
ATOM 705 C CA . GLU A 1 91 ? -13.100 -2.398 5.620 1.00 97.00 91 GLU A CA 1
ATOM 706 C C . GLU A 1 91 ? -12.940 -3.110 6.969 1.00 97.00 91 GLU A C 1
ATOM 708 O O . GLU A 1 91 ? -13.945 -3.501 7.568 1.00 97.00 91 GLU A O 1
ATOM 713 N N . ASN A 1 92 ? -11.717 -3.235 7.494 1.00 97.69 92 ASN A N 1
ATOM 714 C CA . ASN A 1 92 ? -11.509 -3.724 8.858 1.00 97.69 92 ASN A CA 1
ATOM 715 C C . ASN A 1 92 ? -12.034 -2.722 9.895 1.00 97.69 92 ASN A C 1
ATOM 717 O O . ASN A 1 92 ? -12.787 -3.116 10.782 1.00 97.69 92 ASN A O 1
ATOM 721 N N . ALA A 1 93 ? -11.739 -1.430 9.732 1.00 97.56 93 ALA A N 1
ATOM 722 C CA . ALA A 1 93 ? -12.229 -0.356 10.598 1.00 97.56 93 ALA A CA 1
ATOM 723 C C . ALA A 1 93 ? -13.764 -0.297 10.654 1.00 97.56 93 ALA A C 1
ATOM 725 O O . ALA A 1 93 ? -14.344 -0.169 11.730 1.00 97.56 93 ALA A O 1
ATOM 726 N N . ARG A 1 94 ? -14.441 -0.480 9.514 1.00 96.75 94 ARG A N 1
ATOM 727 C CA . ARG A 1 94 ? -15.909 -0.503 9.427 1.00 96.75 94 ARG A CA 1
ATOM 728 C C . ARG A 1 94 ? -16.534 -1.636 10.246 1.00 96.75 94 ARG A C 1
ATOM 730 O O . ARG A 1 94 ? -17.634 -1.472 10.763 1.00 96.75 94 ARG A O 1
ATOM 737 N N . ARG A 1 95 ? -15.860 -2.788 10.348 1.00 95.25 95 ARG A N 1
ATOM 738 C CA . ARG A 1 95 ? -16.343 -3.965 11.099 1.00 95.25 95 ARG A CA 1
ATOM 739 C C . ARG A 1 95 ? -16.266 -3.795 12.614 1.00 95.25 95 ARG A C 1
ATOM 741 O O . ARG A 1 95 ? -16.918 -4.562 13.311 1.00 95.25 95 ARG A O 1
ATOM 748 N N . VAL A 1 96 ? -15.451 -2.857 13.091 1.00 96.62 96 VAL A N 1
ATOM 749 C CA . VAL A 1 96 ? -15.232 -2.568 14.517 1.00 96.62 96 VAL A CA 1
ATOM 750 C C . VAL A 1 96 ? -15.446 -1.082 14.812 1.00 96.62 96 VAL A C 1
ATOM 752 O O . VAL A 1 96 ? -14.757 -0.496 15.647 1.00 96.62 96 VAL A O 1
ATOM 755 N N . ARG A 1 97 ? -16.379 -0.445 14.090 1.00 96.00 97 ARG A N 1
ATOM 756 C CA . ARG A 1 97 ? -16.595 1.012 14.111 1.00 96.00 97 ARG A CA 1
ATOM 757 C C . ARG A 1 97 ? -16.928 1.540 15.507 1.00 96.00 97 ARG A C 1
ATOM 759 O O . ARG A 1 97 ? -16.607 2.685 15.810 1.00 96.00 97 ARG A O 1
ATOM 766 N N . GLU A 1 98 ? -17.565 0.713 16.323 1.00 95.62 98 GLU A N 1
ATOM 767 C CA . GLU A 1 98 ? -17.934 0.964 17.714 1.00 95.62 98 GLU A CA 1
ATOM 768 C C . GLU A 1 98 ? -16.761 0.858 18.703 1.00 95.62 98 GLU A C 1
ATOM 770 O O . GLU A 1 98 ? -16.899 1.270 19.851 1.00 95.62 98 GLU A O 1
ATOM 775 N N . ILE A 1 99 ? -15.622 0.307 18.272 1.00 96.06 99 ILE A N 1
ATOM 776 C CA . ILE A 1 99 ? -14.423 0.098 19.098 1.00 96.06 99 ILE A CA 1
ATOM 777 C C . ILE A 1 99 ? -13.349 1.152 18.811 1.00 96.06 99 ILE A C 1
ATOM 779 O O . ILE A 1 99 ? -12.633 1.570 19.718 1.00 96.06 99 ILE A O 1
ATOM 783 N N . ILE A 1 100 ? -13.204 1.559 17.549 1.00 96.88 100 ILE A N 1
ATOM 784 C CA . ILE A 1 100 ? -12.197 2.542 17.129 1.00 96.88 100 ILE A CA 1
ATOM 785 C C . ILE A 1 100 ? -12.644 3.979 17.406 1.00 96.88 100 ILE A C 1
ATOM 787 O O . ILE A 1 100 ? -13.838 4.275 17.486 1.00 96.88 100 ILE A O 1
ATOM 791 N N . SER A 1 101 ? -11.676 4.894 17.490 1.00 97.62 101 SER A N 1
ATOM 792 C CA . SER A 1 101 ? -11.974 6.317 17.622 1.00 97.62 101 SER A CA 1
ATOM 793 C C . SER A 1 101 ? -12.629 6.879 16.356 1.00 97.62 101 SER A C 1
ATOM 795 O O . SER A 1 101 ? -12.451 6.363 15.244 1.00 97.62 101 SER A O 1
ATOM 797 N N . THR A 1 102 ? -13.398 7.955 16.522 1.00 97.56 102 THR A N 1
ATOM 798 C CA . THR A 1 102 ? -14.019 8.653 15.390 1.00 97.56 102 THR A CA 1
ATOM 799 C C . THR A 1 102 ? -12.958 9.261 14.478 1.00 97.56 102 THR A C 1
ATOM 801 O O . THR A 1 102 ? -13.086 9.150 13.264 1.00 97.56 102 THR A O 1
ATOM 804 N N . GLU A 1 103 ? -11.870 9.780 15.041 1.00 97.62 103 GLU A N 1
ATOM 805 C CA . GLU A 1 103 ? -10.756 10.375 14.302 1.00 97.62 103 GLU A CA 1
ATOM 806 C C . GLU A 1 103 ? -10.074 9.352 13.383 1.00 97.62 103 GLU A C 1
ATOM 808 O O . GLU A 1 103 ? -9.790 9.650 12.224 1.00 97.62 103 GLU A O 1
ATOM 813 N N . LEU A 1 104 ? -9.850 8.120 13.863 1.00 96.19 104 LEU A N 1
ATOM 814 C CA . LEU A 1 104 ? -9.253 7.058 13.047 1.00 96.19 104 LEU A CA 1
ATOM 815 C C . LEU A 1 104 ? -10.170 6.677 11.883 1.00 96.19 104 LEU A C 1
ATOM 817 O O . LEU A 1 104 ? -9.709 6.505 10.753 1.00 96.19 104 LEU A O 1
ATOM 821 N N . TRP A 1 105 ? -11.471 6.556 12.151 1.00 97.50 105 TRP A N 1
ATOM 822 C CA . TRP A 1 105 ? -12.457 6.282 11.110 1.00 97.50 105 TRP A CA 1
ATOM 823 C C . TRP A 1 105 ? -12.498 7.391 10.054 1.00 97.50 105 TRP A C 1
ATOM 825 O O . TRP A 1 105 ? -12.471 7.102 8.858 1.00 97.50 105 TRP A O 1
ATOM 835 N N . GLU A 1 106 ? -12.569 8.648 10.488 1.00 97.00 106 GLU A N 1
ATOM 836 C CA . GLU A 1 106 ? -12.640 9.806 9.600 1.00 97.00 106 GLU A CA 1
ATOM 837 C C . GLU A 1 106 ? -11.383 9.938 8.750 1.00 97.00 106 GLU A C 1
ATOM 839 O O . GLU A 1 106 ? -11.505 10.142 7.545 1.00 97.00 106 GLU A O 1
ATOM 844 N N . CYS A 1 107 ? -10.200 9.728 9.333 1.00 96.50 107 CYS A N 1
ATOM 845 C CA . CYS A 1 107 ? -8.937 9.736 8.603 1.00 96.50 107 CYS A CA 1
ATOM 846 C C . CYS A 1 107 ? -8.932 8.678 7.489 1.00 96.50 107 CYS A C 1
ATOM 848 O O . CYS A 1 107 ? -8.788 9.019 6.316 1.00 96.50 107 CYS A O 1
ATOM 850 N N . LEU A 1 108 ? -9.221 7.411 7.817 1.00 96.56 108 LEU A N 1
ATOM 851 C CA . LEU A 1 108 ? -9.287 6.336 6.819 1.00 96.56 108 LEU A CA 1
ATOM 852 C C . LEU A 1 108 ? -10.333 6.608 5.731 1.00 96.56 108 LEU A C 1
ATOM 854 O O . LEU A 1 108 ? -10.109 6.310 4.557 1.00 96.56 108 LEU A O 1
ATOM 858 N N . ASN A 1 109 ? -11.490 7.156 6.104 1.00 95.31 109 ASN A N 1
ATOM 859 C CA . ASN A 1 109 ? -12.566 7.421 5.159 1.00 95.31 109 ASN A CA 1
ATOM 860 C C . ASN A 1 109 ? -12.271 8.628 4.255 1.00 95.31 109 ASN A C 1
ATOM 862 O O . ASN A 1 109 ? -12.594 8.583 3.067 1.00 95.31 109 ASN A O 1
ATOM 866 N N . ALA A 1 110 ? -11.641 9.679 4.784 1.00 94.94 110 ALA A N 1
ATOM 867 C CA . ALA A 1 110 ? -11.193 10.834 4.013 1.00 94.94 110 ALA A CA 1
ATOM 868 C C . ALA A 1 110 ? -10.104 10.431 3.012 1.00 94.94 110 ALA A C 1
ATOM 870 O O . ALA A 1 110 ? -10.256 10.697 1.820 1.00 94.94 110 ALA A O 1
ATOM 871 N N . THR A 1 111 ? -9.075 9.700 3.461 1.00 93.50 111 THR A N 1
ATOM 872 C CA . THR A 1 111 ? -8.029 9.158 2.581 1.00 93.50 111 THR A CA 1
ATOM 873 C C . THR A 1 111 ? -8.632 8.275 1.494 1.00 93.50 111 THR A C 1
ATOM 875 O O . THR A 1 111 ? -8.330 8.447 0.320 1.00 93.50 111 THR A O 1
ATOM 878 N N . TRP A 1 112 ? -9.548 7.371 1.845 1.00 93.38 112 TRP A N 1
ATOM 879 C CA . TRP A 1 112 ? -10.216 6.527 0.855 1.00 93.38 112 TRP A CA 1
ATOM 880 C C . TRP A 1 112 ? -11.014 7.330 -0.185 1.00 93.38 112 TRP A C 1
ATOM 882 O O . TRP A 1 112 ? -11.011 6.975 -1.361 1.00 93.38 112 TRP A O 1
ATOM 892 N N . SER A 1 113 ? -11.675 8.415 0.226 1.00 90.69 113 SER A N 1
ATOM 893 C CA . SER A 1 113 ? -12.545 9.208 -0.655 1.00 90.69 113 SER A CA 1
ATOM 894 C C . SER A 1 113 ? -11.777 9.987 -1.726 1.00 90.69 113 SER A C 1
ATOM 896 O O . SER A 1 113 ? -12.337 10.267 -2.783 1.00 90.69 113 SER A O 1
ATOM 898 N N . VAL A 1 114 ? -10.505 10.321 -1.480 1.00 87.75 114 VAL A N 1
ATOM 899 C CA . VAL A 1 114 ? -9.673 11.065 -2.442 1.00 87.75 114 VAL A CA 1
ATOM 900 C C . VAL A 1 114 ? -8.961 10.166 -3.458 1.00 87.75 114 VAL A C 1
ATOM 902 O O . VAL A 1 114 ? -8.631 10.631 -4.546 1.00 87.75 114 VAL A O 1
ATOM 905 N N . LEU A 1 115 ? -8.768 8.874 -3.163 1.00 82.94 115 LEU A N 1
ATOM 906 C CA . LEU A 1 115 ? -8.040 7.950 -4.048 1.00 82.94 115 LEU A CA 1
ATOM 907 C C . LEU A 1 115 ? -8.677 7.782 -5.445 1.00 82.94 115 LEU A C 1
ATOM 909 O O . LEU A 1 115 ? -7.935 7.821 -6.427 1.00 82.94 115 LEU A O 1
ATOM 913 N N . PRO A 1 116 ? -10.014 7.669 -5.604 1.00 69.44 116 PRO A N 1
ATOM 914 C CA . PRO A 1 116 ? -10.634 7.610 -6.931 1.00 69.44 116 PRO A CA 1
ATOM 915 C C . PRO A 1 116 ? -10.381 8.861 -7.785 1.00 69.44 116 PRO A C 1
ATOM 917 O O . PRO A 1 116 ? -10.251 8.754 -9.002 1.00 69.44 116 PRO A O 1
ATOM 920 N N . ALA A 1 117 ? -10.269 10.041 -7.165 1.00 61.53 117 ALA A N 1
ATOM 921 C CA . ALA A 1 117 ? -10.006 11.290 -7.882 1.00 61.53 117 ALA A CA 1
ATOM 922 C C . ALA A 1 117 ? -8.574 11.355 -8.447 1.00 61.53 117 ALA A C 1
ATOM 924 O O . ALA A 1 117 ? -8.338 12.026 -9.449 1.00 61.53 117 ALA A O 1
ATOM 925 N N . MET A 1 118 ? -7.626 10.627 -7.847 1.00 60.88 118 MET A N 1
ATOM 926 C CA . MET A 1 118 ? -6.243 10.549 -8.327 1.00 60.88 118 MET A CA 1
ATOM 927 C C . MET A 1 118 ? -6.105 9.652 -9.564 1.00 60.88 118 MET A C 1
ATOM 929 O O . MET A 1 118 ? -5.291 9.941 -10.434 1.00 60.88 118 MET A O 1
ATOM 933 N N . THR A 1 119 ? -6.937 8.612 -9.696 1.00 57.31 119 THR A N 1
ATOM 934 C CA . THR A 1 119 ? -6.894 7.696 -10.853 1.00 57.31 119 THR A CA 1
ATOM 935 C C . THR A 1 119 ? -7.377 8.312 -12.169 1.00 57.31 119 THR A C 1
ATOM 937 O O . THR A 1 119 ? -7.064 7.794 -13.235 1.00 57.31 119 THR A O 1
ATOM 940 N N . THR A 1 120 ? -8.125 9.418 -12.120 1.00 50.53 120 THR A N 1
ATOM 941 C CA . THR A 1 120 ? -8.729 10.062 -13.302 1.00 50.53 120 THR A CA 1
ATOM 942 C C . THR A 1 120 ? -7.935 11.252 -13.846 1.00 50.53 120 THR A C 1
ATOM 944 O O . THR A 1 120 ? -8.361 11.859 -14.821 1.00 50.53 120 THR A O 1
ATOM 947 N N . SER A 1 121 ? -6.802 11.612 -13.231 1.00 44.03 121 SER A N 1
ATOM 948 C CA . SER A 1 121 ? -5.993 12.778 -13.628 1.00 44.03 121 SER A CA 1
ATOM 949 C C . SER A 1 121 ? -4.973 12.486 -14.740 1.00 44.03 121 SER A C 1
ATOM 951 O O . SER A 1 121 ? -4.266 13.401 -15.160 1.00 44.03 121 SER A O 1
ATOM 953 N N . THR A 1 122 ? -4.877 11.247 -15.222 1.00 44.41 122 THR A N 1
ATOM 954 C CA . THR A 1 122 ? -3.953 10.879 -16.301 1.00 44.41 122 THR A CA 1
ATOM 955 C C . THR A 1 122 ? -4.739 10.561 -17.568 1.00 44.41 122 THR A C 1
ATOM 957 O O . THR A 1 122 ? -5.163 9.429 -17.790 1.00 44.41 122 THR A O 1
ATOM 960 N N . GLY A 1 123 ? -4.942 11.594 -18.386 1.00 29.45 123 GLY A N 1
ATOM 961 C CA . GLY A 1 123 ? -5.208 11.463 -19.818 1.00 29.45 123 GLY A CA 1
ATOM 962 C C . GLY A 1 123 ? -6.065 12.590 -20.407 1.00 29.45 123 GLY A C 1
ATOM 963 O O . GLY A 1 123 ? -7.013 13.027 -19.750 1.00 29.45 123 GLY A O 1
ATOM 964 N N . PRO A 1 124 ? -5.865 12.952 -21.687 1.00 40.41 124 PRO A N 1
ATOM 965 C CA . PRO A 1 124 ? -4.613 13.101 -22.443 1.00 40.41 124 PRO A CA 1
ATOM 966 C C . PRO A 1 124 ? -3.984 14.503 -22.305 1.00 40.41 124 PRO A C 1
ATOM 968 O O . PRO A 1 124 ? -4.702 15.456 -21.925 1.00 40.41 124 PRO A O 1
#

pLDDT: mean 91.94, std 12.6, range [29.45, 98.56]

Foldseek 3Di:
DVVLLVVLVVLLVVLVVLLVVLVVVLVVLVVVCVVDPPDPQQVSLQVVCVVLVHDRDDPVDRGHSVNSCVPAAQPLCDSNHNLVSLVRSQVSCVVPVVPDDPVSNCVSVVVNVCNVVVVPPDDD

Radius of gyration: 16.72 Å; chains: 1; bounding box: 38×26×47 Å

Sequence (124 aa):
MLSRIAEALFWIGRYVERADDTARLLDVHVQLLAEDPWAEEDLACRSLLSVMDRPVPAPEVEVGREHVLAVLAYDRWSASSVTGAVVAARENARRVREIISTELWECLNATWSVLPAMTTSTGP